Protein AF-A0A0A3IUG8-F1 (afdb_monomer_lite)

Secondary structure (DSSP, 8-state):
-PPEEEEEEEEEEEEETTEEEEEEEEEEEEEE---HHHHHHHHHTTSS-TTHHHHHHHHHHHHHHHTTT-HHHHHHHHTTS-HHHHHHHHHHHHHHH-TT----HHHHHTT----HHHHHHHHHHHHHHHHHT-HHHHHHHHHHHHHHHHHT--

Radius of gyration: 18.2 Å; chains: 1; bounding box: 41×39×61 Å

Structure (mmCIF, N/CA/C/O backbone):
data_AF-A0A0A3IUG8-F1
#
_entry.id   AF-A0A0A3IUG8-F1
#
loop_
_atom_site.group_PDB
_atom_site.id
_atom_site.type_symbol
_atom_site.label_atom_id
_atom_site.label_alt_id
_atom_site.label_comp_id
_atom_site.label_asym_id
_atom_site.label_entity_id
_atom_site.label_seq_id
_atom_site.pdbx_PDB_ins_code
_atom_site.Cartn_x
_atom_site.Cartn_y
_atom_site.Cartn_z
_atom_site.occupancy
_atom_site.B_iso_or_equiv
_atom_site.auth_seq_id
_atom_site.auth_comp_id
_atom_site.auth_asym_id
_atom_site.auth_atom_id
_atom_site.pdbx_PDB_model_num
ATOM 1 N N . MET A 1 1 ? 16.245 -10.888 2.390 1.00 58.34 1 MET A N 1
ATOM 2 C CA . MET A 1 1 ? 14.837 -10.473 2.216 1.00 58.34 1 MET A CA 1
ATOM 3 C C . MET A 1 1 ? 14.381 -9.801 3.506 1.00 58.34 1 MET A C 1
ATOM 5 O O . MET A 1 1 ? 14.383 -10.467 4.534 1.00 58.34 1 MET A O 1
ATOM 9 N N . ARG A 1 2 ? 14.092 -8.492 3.501 1.00 75.75 2 ARG A N 1
ATOM 10 C CA . ARG A 1 2 ? 13.582 -7.780 4.688 1.00 75.75 2 ARG A CA 1
ATOM 11 C C . ARG A 1 2 ? 12.059 -7.709 4.579 1.00 75.75 2 ARG A C 1
ATOM 13 O O . ARG A 1 2 ? 11.554 -7.208 3.584 1.00 75.75 2 ARG A O 1
ATOM 20 N N . VAL A 1 3 ? 11.332 -8.256 5.548 1.00 86.12 3 VAL A N 1
ATOM 21 C CA . VAL A 1 3 ? 9.859 -8.221 5.548 1.00 86.12 3 VAL A CA 1
ATOM 22 C C . VAL A 1 3 ? 9.412 -6.848 6.045 1.00 86.12 3 VAL A C 1
ATOM 24 O O . VAL A 1 3 ? 9.869 -6.415 7.104 1.00 86.12 3 VAL A O 1
ATOM 27 N N . GLN A 1 4 ? 8.566 -6.160 5.274 1.00 93.19 4 GLN A N 1
ATOM 28 C CA . GLN A 1 4 ? 7.971 -4.892 5.697 1.00 93.19 4 GLN A CA 1
ATOM 29 C C . GLN A 1 4 ? 6.747 -5.153 6.573 1.00 93.19 4 GLN A C 1
ATOM 31 O O . GLN A 1 4 ? 6.208 -6.261 6.586 1.00 93.19 4 GLN A O 1
ATOM 36 N N . LYS A 1 5 ? 6.324 -4.146 7.332 1.00 94.81 5 LYS A N 1
ATOM 37 C CA . LYS A 1 5 ? 5.153 -4.224 8.207 1.00 94.81 5 LYS A CA 1
ATOM 38 C C . LYS A 1 5 ? 4.167 -3.138 7.809 1.00 94.81 5 LYS A C 1
ATOM 40 O O . LYS A 1 5 ? 4.586 -2.013 7.559 1.00 94.81 5 LYS A O 1
ATOM 45 N N . VAL A 1 6 ? 2.890 -3.490 7.770 1.00 95.88 6 VAL A N 1
ATOM 46 C CA . VAL A 1 6 ? 1.785 -2.566 7.510 1.00 95.88 6 VAL A CA 1
ATOM 47 C C . VAL A 1 6 ? 0.800 -2.676 8.649 1.00 95.88 6 VAL A C 1
ATOM 49 O O . VAL A 1 6 ? 0.381 -3.773 9.012 1.00 95.88 6 VAL A O 1
ATOM 52 N N . GLU A 1 7 ? 0.455 -1.544 9.227 1.00 96.50 7 GLU A N 1
ATOM 53 C CA . GLU A 1 7 ? -0.558 -1.450 10.256 1.00 96.50 7 GLU A CA 1
ATOM 54 C C . GLU A 1 7 ? -1.910 -1.101 9.641 1.00 96.50 7 GLU A C 1
ATOM 56 O O . GLU A 1 7 ? -2.030 -0.161 8.868 1.00 96.50 7 GLU A O 1
ATOM 61 N N . LEU A 1 8 ? -2.936 -1.870 9.980 1.00 96.25 8 LEU A N 1
ATOM 62 C CA . LEU A 1 8 ? -4.306 -1.601 9.570 1.00 96.25 8 LEU A CA 1
ATOM 63 C C . LEU A 1 8 ? -5.138 -1.381 10.827 1.00 96.25 8 LEU A C 1
ATOM 65 O O . LEU A 1 8 ? -5.060 -2.180 11.763 1.00 96.25 8 LEU A O 1
ATOM 69 N N . LYS A 1 9 ? -5.912 -0.302 10.849 1.00 95.94 9 LYS A N 1
ATOM 70 C CA . LYS A 1 9 ? -6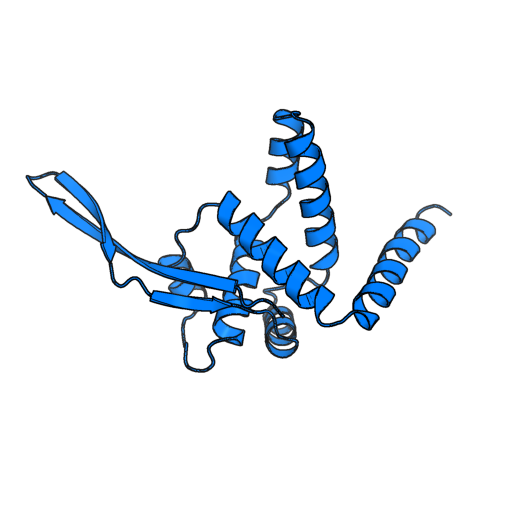.713 0.135 12.000 1.00 95.94 9 LYS A CA 1
ATOM 71 C C . LYS A 1 9 ? -8.044 0.689 11.510 1.00 95.94 9 LYS A C 1
ATOM 73 O O . LYS A 1 9 ? -8.124 1.119 10.374 1.00 95.94 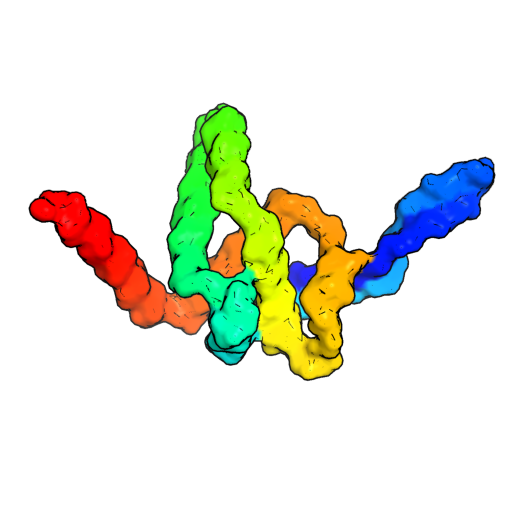9 LYS A O 1
ATOM 78 N N . GLU A 1 10 ? -9.078 0.613 12.328 1.00 94.19 10 GLU A N 1
ATOM 79 C CA . GLU A 1 10 ? -10.407 1.139 12.005 1.00 94.19 10 GLU A CA 1
ATOM 80 C C . GLU A 1 10 ? -10.538 2.573 12.503 1.00 94.19 10 GLU A C 1
ATOM 82 O O . GLU A 1 10 ? -9.918 2.941 13.503 1.00 94.19 10 GLU A O 1
ATOM 87 N N . LEU A 1 11 ? -11.337 3.367 11.793 1.00 91.75 11 LEU A N 1
ATOM 88 C CA . LEU A 1 11 ? -11.668 4.732 12.163 1.00 91.75 11 LEU A CA 1
ATOM 89 C C . LEU A 1 11 ? -13.046 4.783 12.816 1.00 91.75 11 LEU A C 1
ATOM 91 O O . LEU A 1 11 ? -14.043 4.467 12.171 1.00 91.75 11 LEU A O 1
ATOM 95 N N . GLU A 1 12 ? -13.109 5.235 14.062 1.00 91.06 12 GLU A N 1
ATOM 96 C CA . GLU A 1 12 ? -14.366 5.468 14.770 1.00 91.06 12 GLU A CA 1
ATOM 97 C C . GLU A 1 12 ? -14.452 6.923 15.238 1.00 91.06 12 GLU A C 1
ATOM 99 O O . GLU A 1 12 ? -13.448 7.539 15.598 1.00 91.06 12 GLU A O 1
ATOM 104 N N . PHE A 1 13 ? -15.665 7.475 15.229 1.00 90.62 13 PHE A N 1
ATOM 105 C CA . PHE A 1 13 ? -15.962 8.780 15.814 1.00 90.62 13 PHE A CA 1
ATOM 106 C C . PHE A 1 13 ? -16.719 8.557 17.116 1.00 90.62 13 PHE A C 1
ATOM 108 O O . PHE A 1 13 ? -17.811 7.987 17.109 1.00 90.62 13 PHE A O 1
ATOM 115 N N . VAL A 1 14 ? -16.134 8.991 18.227 1.00 90.88 14 VAL A N 1
ATOM 116 C CA . VAL A 1 14 ? -16.701 8.820 19.566 1.00 90.88 14 VAL A CA 1
ATOM 117 C C . VAL A 1 14 ? -17.082 10.189 20.111 1.00 90.88 14 VAL A C 1
ATOM 119 O O . VAL A 1 14 ? -16.328 11.147 19.973 1.00 90.88 14 VAL A O 1
ATOM 122 N N . GLU A 1 15 ? -18.261 10.298 20.717 1.00 91.44 15 GLU A N 1
ATOM 123 C CA . GLU A 1 15 ? -18.683 11.531 21.380 1.00 91.44 15 GLU A CA 1
ATOM 124 C C . GLU A 1 15 ? -18.049 11.612 22.775 1.00 91.44 15 GLU A C 1
ATOM 126 O O . GLU A 1 15 ? -18.322 10.785 23.649 1.00 91.44 15 GLU A O 1
ATOM 131 N N . VAL A 1 16 ? -17.202 12.619 22.989 1.00 88.31 16 VAL A N 1
ATOM 132 C CA . VAL A 1 16 ? -16.534 12.898 24.260 1.00 88.31 16 VAL A CA 1
ATOM 133 C C . VAL A 1 16 ? -16.891 14.325 24.665 1.00 88.31 16 VAL A C 1
ATOM 135 O O . VAL A 1 16 ? -16.570 15.286 23.978 1.00 88.31 16 VAL A O 1
ATOM 138 N N . ASN A 1 17 ? -17.600 14.477 25.788 1.00 84.00 17 ASN A N 1
ATOM 139 C CA . ASN A 1 17 ? -18.034 15.779 26.320 1.00 84.00 17 ASN A CA 1
ATOM 140 C C . ASN A 1 17 ? -18.848 16.654 25.336 1.00 84.00 17 ASN A C 1
ATOM 142 O O . ASN A 1 17 ? -18.815 17.879 25.437 1.00 84.00 17 ASN A O 1
ATOM 146 N N . GLY A 1 18 ? -19.607 16.040 24.422 1.00 89.94 18 GLY A N 1
ATOM 147 C CA . GLY A 1 18 ? -20.430 16.748 23.433 1.00 89.94 18 GLY A CA 1
ATOM 148 C C . GLY A 1 18 ? -19.694 17.140 22.145 1.00 89.94 18 GLY A C 1
ATOM 149 O O . GLY A 1 18 ? -20.288 17.798 21.293 1.00 89.94 18 GLY A O 1
ATOM 150 N N . GLU A 1 19 ? -18.430 16.732 21.984 1.00 89.88 19 GLU A N 1
ATOM 151 C CA . GLU A 1 19 ? -17.655 16.869 20.746 1.00 89.88 19 GLU A CA 1
ATOM 152 C C . GLU A 1 19 ? -17.337 15.485 20.157 1.00 89.88 19 GLU A C 1
ATOM 154 O O . GLU A 1 19 ? -17.143 14.515 20.889 1.00 89.88 19 GLU A O 1
ATOM 159 N N . PHE A 1 20 ? -17.302 15.374 18.825 1.00 92.19 20 PHE A N 1
ATOM 160 C CA . PHE A 1 20 ? -16.875 14.142 18.157 1.00 92.19 20 PHE A CA 1
ATOM 161 C C . PHE A 1 20 ? -15.352 14.108 18.049 1.00 92.19 20 PHE A C 1
ATOM 163 O O . PHE A 1 20 ? -14.754 14.942 17.368 1.00 92.19 20 PHE A O 1
ATOM 170 N N . GLU A 1 21 ? -14.738 13.103 18.663 1.00 91.81 21 GLU A N 1
ATOM 171 C CA . GLU A 1 21 ? -13.314 12.816 18.548 1.00 91.81 21 GLU A CA 1
ATOM 172 C C . GLU A 1 21 ? -13.082 11.624 17.616 1.00 91.81 21 GLU A C 1
ATOM 174 O O . GLU A 1 21 ? -13.799 10.622 17.652 1.00 91.81 21 GLU A O 1
ATOM 179 N N . GLN A 1 22 ? -12.057 11.729 16.770 1.00 90.44 22 GLN A N 1
ATOM 180 C CA . GLN A 1 22 ? -11.618 10.640 15.907 1.00 90.44 22 GLN A CA 1
ATOM 181 C C . GLN A 1 22 ? -10.693 9.704 16.694 1.00 90.44 22 GLN A C 1
ATOM 183 O O . GLN A 1 22 ? -9.643 10.124 17.182 1.00 90.44 22 GLN A O 1
ATOM 188 N N . GLN A 1 23 ? -11.036 8.421 16.751 1.00 91.19 23 GLN A N 1
ATOM 189 C CA . GLN A 1 23 ? -10.249 7.393 17.419 1.00 91.19 23 GLN A CA 1
ATOM 190 C C . GLN A 1 23 ? -9.911 6.253 16.456 1.00 91.19 23 GLN A C 1
ATOM 192 O O . GLN A 1 23 ? -10.729 5.837 15.639 1.00 91.19 23 GLN A O 1
ATOM 197 N N . PHE A 1 24 ? -8.685 5.733 16.564 1.00 91.75 24 PHE A N 1
ATOM 198 C CA . PHE A 1 24 ? -8.298 4.511 15.870 1.00 91.75 24 PHE A CA 1
ATOM 199 C C . PHE A 1 24 ? -8.503 3.294 16.768 1.00 91.75 24 PHE A C 1
ATOM 201 O O . PHE A 1 24 ? -7.982 3.250 17.886 1.00 91.75 24 PHE A O 1
ATOM 208 N N . THR A 1 25 ? -9.206 2.287 16.264 1.00 91.19 25 THR A N 1
ATOM 209 C CA . THR A 1 25 ? -9.487 1.038 16.980 1.00 91.19 25 THR A CA 1
ATOM 210 C C . THR A 1 25 ? -9.031 -0.176 16.164 1.00 91.19 25 THR A C 1
ATOM 212 O O . THR A 1 25 ? -8.568 -0.054 15.029 1.00 91.19 25 THR A O 1
ATOM 215 N N . ASN A 1 26 ? -9.063 -1.373 16.763 1.00 89.88 26 ASN A N 1
ATOM 216 C CA . ASN A 1 26 ? -8.784 -2.647 16.078 1.00 89.88 26 ASN A CA 1
ATOM 217 C C . ASN A 1 26 ? -7.450 -2.716 15.296 1.00 89.88 26 ASN A C 1
ATOM 219 O O . ASN A 1 26 ? -7.341 -3.402 14.277 1.00 89.88 26 ASN A O 1
ATOM 223 N N . GLN A 1 27 ? -6.415 -2.045 15.808 1.00 93.38 27 GLN A N 1
ATOM 224 C CA . GLN A 1 27 ? -5.079 -1.974 15.217 1.00 93.38 27 GLN A CA 1
ATOM 225 C C . GLN A 1 27 ? -4.419 -3.359 15.120 1.00 93.38 27 GLN A C 1
ATOM 227 O O . GLN A 1 27 ? -4.243 -4.066 16.116 1.00 93.38 27 GLN A O 1
ATOM 232 N N . LYS A 1 28 ? -4.025 -3.749 13.904 1.00 94.75 28 LYS A N 1
ATOM 233 C CA . LYS A 1 28 ? -3.331 -5.010 13.615 1.00 94.75 28 LYS A CA 1
ATOM 234 C C . LYS A 1 28 ? -2.178 -4.784 12.650 1.00 94.75 28 LYS A C 1
ATOM 236 O O . LYS A 1 28 ? -2.325 -4.128 11.624 1.00 94.75 28 LYS A O 1
ATOM 241 N N . THR A 1 29 ? -1.034 -5.388 12.953 1.00 95.75 29 THR A N 1
ATOM 242 C CA . THR A 1 29 ? 0.154 -5.340 12.096 1.00 95.75 29 THR A CA 1
ATOM 243 C C . THR A 1 29 ? 0.253 -6.589 11.229 1.00 95.75 29 THR A C 1
ATOM 245 O O . THR A 1 29 ? 0.258 -7.709 11.738 1.00 95.75 29 THR A O 1
ATOM 248 N N . TYR A 1 30 ? 0.420 -6.390 9.927 1.00 95.56 30 TYR A N 1
ATOM 249 C CA . TYR A 1 30 ? 0.566 -7.442 8.932 1.00 95.56 30 TYR A CA 1
ATOM 250 C C . TYR A 1 30 ? 1.955 -7.399 8.284 1.00 95.56 30 TYR A C 1
ATOM 252 O O . TYR A 1 30 ? 2.473 -6.316 8.000 1.00 95.56 30 TYR A O 1
ATOM 260 N N . PRO A 1 31 ? 2.584 -8.557 8.015 1.00 94.50 31 PRO A N 1
ATOM 261 C CA . PRO A 1 31 ? 3.750 -8.608 7.147 1.00 94.50 31 PRO A CA 1
ATOM 262 C C . PRO A 1 31 ? 3.362 -8.204 5.720 1.00 94.50 31 PRO A C 1
ATOM 264 O O . PRO A 1 31 ? 2.282 -8.546 5.245 1.00 94.50 31 PRO A O 1
ATOM 267 N N . ALA A 1 32 ? 4.268 -7.529 5.021 1.00 93.88 32 ALA A N 1
ATOM 268 C CA . ALA A 1 32 ? 4.117 -7.148 3.625 1.00 93.88 32 ALA A CA 1
ATOM 269 C C . ALA A 1 32 ? 5.393 -7.485 2.850 1.00 93.88 32 ALA A C 1
ATOM 271 O O . ALA A 1 32 ? 6.503 -7.087 3.227 1.00 93.88 32 ALA A O 1
ATOM 272 N N . PHE A 1 33 ? 5.240 -8.237 1.760 1.00 89.12 33 PHE A N 1
ATOM 273 C CA . PHE A 1 33 ? 6.314 -8.482 0.804 1.00 89.12 33 PHE A CA 1
ATOM 274 C C . PHE A 1 33 ? 5.754 -8.805 -0.581 1.00 89.12 33 PHE A C 1
ATOM 276 O O . PHE A 1 33 ? 4.771 -9.530 -0.726 1.00 89.12 33 PHE A O 1
ATOM 283 N N . LEU A 1 34 ? 6.409 -8.284 -1.618 1.00 86.56 34 LEU A N 1
ATOM 284 C CA . LEU A 1 34 ? 6.037 -8.578 -2.996 1.00 86.56 34 LEU A CA 1
ATOM 285 C C . LEU A 1 34 ? 6.580 -9.950 -3.401 1.00 86.56 34 LEU A C 1
ATOM 287 O O . LEU A 1 34 ? 7.789 -10.169 -3.459 1.00 86.56 34 LEU A O 1
ATOM 291 N N . THR A 1 35 ? 5.667 -10.877 -3.686 1.00 80.81 35 THR A N 1
ATOM 292 C CA . THR A 1 35 ? 5.986 -12.154 -4.337 1.00 80.81 35 THR A CA 1
ATOM 293 C C . THR A 1 35 ? 5.726 -12.076 -5.829 1.00 80.81 35 THR A C 1
ATOM 295 O O . THR A 1 35 ? 4.833 -11.354 -6.268 1.00 80.81 35 THR A O 1
ATOM 298 N N . ASN A 1 36 ? 6.396 -12.927 -6.608 1.00 78.81 36 ASN A N 1
ATOM 299 C CA . ASN A 1 36 ? 6.085 -13.103 -8.031 1.00 78.81 36 ASN A CA 1
ATOM 300 C C . ASN A 1 36 ? 4.597 -13.425 -8.262 1.00 78.81 36 ASN A C 1
ATOM 302 O O . ASN A 1 36 ? 3.998 -12.952 -9.222 1.00 78.81 36 ASN A O 1
ATOM 306 N N . ALA A 1 37 ? 3.983 -14.201 -7.362 1.00 78.75 37 ALA A N 1
ATOM 307 C CA . ALA A 1 37 ? 2.562 -14.526 -7.430 1.00 78.75 37 ALA A CA 1
ATOM 308 C C . ALA A 1 37 ? 1.662 -13.303 -7.176 1.00 78.75 37 ALA A C 1
ATOM 310 O O . ALA A 1 37 ? 0.681 -13.122 -7.893 1.00 78.75 37 ALA A O 1
ATOM 311 N N . ALA A 1 38 ? 1.994 -12.462 -6.191 1.00 82.38 38 ALA A N 1
ATOM 312 C CA . ALA A 1 38 ? 1.256 -11.234 -5.900 1.00 82.38 38 ALA A CA 1
ATOM 313 C C . ALA A 1 38 ? 1.375 -10.214 -7.040 1.00 82.38 38 ALA A C 1
ATOM 315 O O . ALA A 1 38 ? 0.374 -9.626 -7.431 1.00 82.38 38 ALA A O 1
ATOM 316 N N . ILE A 1 39 ? 2.567 -10.070 -7.626 1.00 80.88 39 ILE A N 1
ATOM 317 C CA . ILE A 1 39 ? 2.805 -9.184 -8.775 1.00 80.88 39 ILE A CA 1
ATOM 318 C C . ILE A 1 39 ? 2.020 -9.662 -9.992 1.00 80.88 39 ILE A C 1
ATOM 320 O O . ILE A 1 39 ? 1.314 -8.874 -10.614 1.00 80.88 39 ILE A O 1
ATOM 324 N N . LYS A 1 40 ? 2.102 -10.962 -10.311 1.00 79.50 40 LYS A N 1
ATOM 325 C CA . LYS A 1 40 ? 1.336 -11.543 -11.416 1.00 79.50 40 LYS A CA 1
ATOM 326 C C . LYS A 1 40 ? -0.160 -11.301 -11.226 1.00 79.50 40 LYS A C 1
ATOM 328 O O . LYS A 1 40 ? -0.815 -10.824 -12.141 1.00 79.50 40 LYS A O 1
ATOM 333 N N . ARG A 1 41 ? -0.678 -11.566 -10.023 1.00 79.44 41 ARG A N 1
ATOM 334 C CA . ARG A 1 41 ? -2.082 -11.306 -9.686 1.00 79.44 41 ARG A CA 1
ATOM 335 C C . ARG A 1 41 ? -2.439 -9.827 -9.850 1.00 79.44 41 ARG A C 1
ATOM 337 O O . ARG A 1 41 ? -3.477 -9.531 -10.422 1.00 79.44 41 ARG A O 1
ATOM 344 N N . GLY A 1 42 ? -1.578 -8.919 -9.396 1.00 80.06 42 GLY A N 1
ATOM 345 C CA . GLY A 1 42 ? -1.762 -7.479 -9.569 1.00 80.06 42 GLY A CA 1
ATOM 346 C C . GLY A 1 42 ? -1.837 -7.052 -11.032 1.00 80.06 42 GLY A C 1
ATOM 347 O O . GLY A 1 42 ? -2.692 -6.249 -11.388 1.00 80.06 42 GLY A O 1
ATOM 348 N N . HIS A 1 43 ? -0.992 -7.627 -11.888 1.00 79.81 43 HIS A N 1
ATOM 349 C CA . HIS A 1 43 ? -1.036 -7.392 -13.330 1.00 79.81 43 HIS A CA 1
ATOM 350 C C . HIS A 1 43 ? -2.322 -7.954 -13.959 1.00 79.81 43 HIS A C 1
ATOM 352 O O . HIS A 1 43 ? -2.982 -7.264 -14.730 1.00 79.81 43 HIS A O 1
ATOM 358 N N . ASP A 1 44 ? -2.709 -9.182 -13.604 1.00 78.75 44 ASP A N 1
ATOM 359 C CA . ASP A 1 44 ? -3.932 -9.827 -14.106 1.00 78.75 44 ASP A CA 1
ATOM 360 C C . ASP A 1 44 ? -5.203 -9.057 -13.689 1.00 78.75 44 ASP A C 1
ATOM 362 O O . ASP A 1 44 ? -6.184 -9.031 -14.427 1.00 78.75 44 ASP A O 1
ATOM 366 N N . MET A 1 45 ? -5.173 -8.397 -12.526 1.00 77.56 45 MET A N 1
ATOM 367 C CA . MET A 1 45 ? -6.254 -7.547 -12.007 1.00 77.56 45 MET A CA 1
ATOM 368 C C . MET A 1 45 ? -6.212 -6.102 -12.530 1.00 77.56 45 MET A C 1
ATOM 370 O O . MET A 1 45 ? -7.071 -5.307 -12.162 1.00 77.56 45 MET A O 1
ATOM 374 N N . GLY A 1 46 ? -5.214 -5.732 -13.341 1.00 78.38 46 GLY A N 1
ATOM 375 C CA . GLY A 1 46 ? -5.026 -4.352 -13.805 1.00 7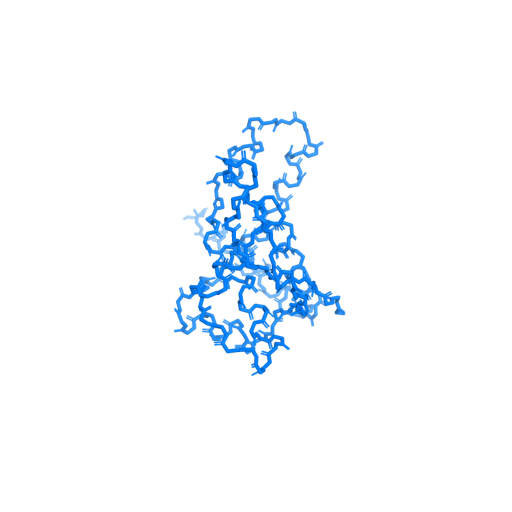8.38 46 GLY A CA 1
ATOM 376 C C . GLY A 1 46 ? -4.628 -3.361 -12.702 1.00 78.38 46 GLY A C 1
ATOM 377 O O . GLY A 1 46 ? -4.682 -2.156 -12.918 1.00 78.38 46 GLY A O 1
ATOM 378 N N . MET A 1 47 ? -4.221 -3.853 -11.528 1.00 75.38 47 MET A N 1
ATOM 379 C CA . MET A 1 47 ?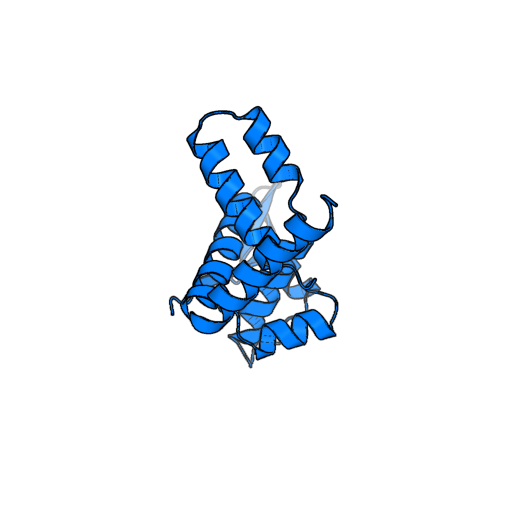 -3.801 -3.039 -10.379 1.00 75.38 47 MET A CA 1
ATOM 380 C C . MET A 1 47 ? -2.345 -2.573 -10.482 1.00 75.38 47 MET A C 1
ATOM 382 O O . MET A 1 47 ? -1.969 -1.595 -9.838 1.00 75.38 47 MET A O 1
ATOM 386 N N . ILE A 1 48 ? -1.524 -3.289 -11.259 1.00 73.00 48 ILE A N 1
ATOM 387 C CA . ILE A 1 48 ? -0.116 -2.969 -11.502 1.00 73.00 48 ILE A CA 1
ATOM 388 C C . ILE A 1 48 ? 0.118 -2.819 -13.002 1.00 73.00 48 ILE A C 1
ATOM 390 O O . ILE A 1 48 ? -0.060 -3.767 -13.769 1.00 73.00 48 ILE A O 1
ATOM 394 N N . GLU A 1 49 ? 0.616 -1.654 -13.403 1.00 64.62 49 GLU A N 1
ATOM 395 C CA . GLU A 1 49 ? 1.201 -1.454 -14.725 1.00 64.62 49 GLU A CA 1
ATOM 396 C C . GLU A 1 49 ? 2.662 -1.933 -14.734 1.00 64.62 49 GLU A C 1
ATOM 398 O O . GLU A 1 49 ? 3.386 -1.847 -13.744 1.00 64.62 49 GLU A O 1
ATOM 403 N N . SER A 1 50 ? 3.113 -2.453 -15.877 1.00 56.78 50 SER A N 1
ATOM 404 C CA . SER A 1 50 ? 4.403 -3.147 -16.050 1.00 56.78 50 SER A CA 1
ATOM 405 C C . SER A 1 50 ? 5.687 -2.369 -15.685 1.00 56.78 50 SER A C 1
ATOM 407 O O . SER A 1 50 ? 6.776 -2.925 -15.805 1.00 56.78 50 SER A O 1
ATOM 409 N N . SER A 1 51 ? 5.611 -1.110 -15.247 1.00 67.06 51 SER A N 1
ATOM 410 C CA . SER A 1 51 ? 6.765 -0.234 -15.020 1.00 67.06 51 SER A CA 1
ATOM 411 C C . SER A 1 51 ? 7.055 0.086 -13.546 1.00 67.06 51 SER A C 1
ATOM 413 O O . SER A 1 51 ? 7.552 1.173 -13.264 1.00 67.06 51 SER A O 1
ATOM 415 N N . LEU A 1 52 ? 6.860 -0.861 -12.614 1.00 70.81 52 LEU A N 1
ATOM 416 C CA . LEU A 1 52 ? 7.294 -0.729 -11.201 1.00 70.81 52 LEU A CA 1
ATOM 417 C C . LEU A 1 52 ? 8.756 -0.244 -11.061 1.00 70.81 52 LEU A C 1
ATOM 419 O O . LEU A 1 52 ? 9.138 0.426 -10.106 1.00 70.81 52 LEU A O 1
ATOM 423 N N . TRP A 1 53 ? 9.595 -0.563 -12.045 1.00 67.12 53 TRP A N 1
ATOM 424 C CA . TRP A 1 53 ? 10.972 -0.086 -12.141 1.00 67.12 53 TRP A CA 1
ATOM 425 C C . TRP A 1 53 ? 11.120 1.401 -12.429 1.00 67.12 53 TRP A C 1
ATOM 427 O O . TRP A 1 53 ? 12.012 2.044 -11.877 1.00 67.12 53 TRP A O 1
ATOM 437 N N . GLU A 1 54 ? 10.292 1.935 -13.322 1.00 73.06 54 GLU A N 1
ATOM 438 C CA . GLU A 1 54 ? 10.292 3.364 -13.628 1.00 73.06 54 GLU A CA 1
ATOM 439 C C . GLU A 1 54 ? 9.877 4.145 -12.384 1.00 73.06 54 GLU A C 1
ATOM 441 O O . GLU A 1 54 ? 10.486 5.166 -12.079 1.00 73.06 54 GLU A O 1
ATOM 446 N N . ASP A 1 55 ? 8.936 3.608 -11.610 1.00 73.56 55 ASP A N 1
ATOM 447 C CA . ASP A 1 55 ? 8.500 4.205 -10.352 1.00 73.56 55 ASP A CA 1
ATOM 448 C C . ASP A 1 55 ? 9.610 4.191 -9.297 1.00 73.56 55 ASP A C 1
ATOM 450 O O . ASP A 1 55 ? 9.866 5.219 -8.673 1.00 73.56 55 ASP A O 1
ATOM 454 N N . LEU A 1 56 ? 10.381 3.103 -9.169 1.00 71.88 56 LEU A N 1
ATOM 455 C CA . LEU A 1 56 ? 11.557 3.117 -8.291 1.00 71.88 56 LEU A CA 1
ATOM 456 C C . LEU A 1 56 ? 12.607 4.150 -8.722 1.00 71.88 56 LEU A C 1
ATOM 458 O O . LEU A 1 56 ? 13.221 4.798 -7.874 1.00 71.88 56 LEU A O 1
ATOM 462 N N . LEU A 1 57 ? 12.857 4.287 -10.028 1.00 72.56 57 LEU A N 1
ATOM 463 C CA . LEU A 1 57 ? 13.807 5.278 -10.539 1.00 72.56 57 LEU A CA 1
ATOM 464 C C . LEU A 1 57 ? 13.336 6.707 -10.249 1.00 72.56 57 LEU A C 1
ATOM 466 O O . LEU A 1 57 ? 14.162 7.534 -9.862 1.00 72.56 57 LEU A O 1
ATOM 470 N N . LYS A 1 58 ? 12.031 6.983 -10.373 1.00 77.00 58 LYS A N 1
ATOM 471 C CA . LYS A 1 58 ? 11.440 8.268 -9.971 1.00 77.00 58 LYS A CA 1
ATOM 472 C C . LYS A 1 58 ? 11.645 8.528 -8.480 1.00 77.00 58 LYS A C 1
ATOM 474 O O . LYS A 1 58 ? 12.057 9.625 -8.127 1.00 77.00 58 LYS A O 1
ATOM 479 N N . ILE A 1 59 ? 11.439 7.527 -7.618 1.00 76.12 59 ILE A N 1
ATOM 480 C CA . ILE A 1 59 ? 11.607 7.680 -6.160 1.00 76.12 59 ILE A CA 1
ATOM 481 C C . ILE A 1 59 ? 13.062 7.965 -5.793 1.00 76.12 59 ILE A C 1
ATOM 483 O O . ILE A 1 59 ? 13.334 8.870 -5.012 1.00 76.12 59 ILE A O 1
ATOM 487 N N . LYS A 1 60 ? 14.020 7.254 -6.395 1.00 73.38 60 LYS A N 1
ATOM 488 C CA . LYS A 1 60 ? 15.445 7.562 -6.188 1.00 73.38 60 LYS A CA 1
ATOM 489 C C . LYS A 1 60 ? 15.809 8.966 -6.667 1.00 73.38 60 LYS A C 1
ATOM 491 O O . LYS A 1 60 ? 16.622 9.633 -6.037 1.00 73.38 60 LYS A O 1
ATOM 496 N N . GLY A 1 61 ? 15.207 9.407 -7.773 1.00 72.50 61 GLY A N 1
ATOM 497 C CA . GLY A 1 61 ? 15.309 10.786 -8.245 1.00 72.50 61 GLY A CA 1
ATOM 498 C C . GLY A 1 61 ? 14.745 11.787 -7.231 1.00 72.50 61 GLY A C 1
ATOM 499 O O . GLY A 1 61 ? 15.392 12.792 -6.945 1.00 72.50 61 GLY A O 1
ATOM 500 N N . LEU A 1 62 ? 13.591 11.484 -6.632 1.00 71.00 62 LEU A N 1
ATOM 501 C CA . LEU A 1 62 ? 12.978 12.294 -5.579 1.00 71.00 62 LEU A CA 1
ATOM 502 C C . LEU A 1 62 ? 13.891 12.407 -4.351 1.00 71.00 62 LEU A C 1
ATOM 504 O O . LEU A 1 62 ? 14.135 13.517 -3.897 1.00 71.00 62 LEU A O 1
ATOM 508 N N . GLU A 1 63 ? 14.468 11.305 -3.860 1.00 71.00 63 GLU A N 1
ATOM 509 C CA . GLU A 1 63 ? 15.415 11.334 -2.731 1.00 71.00 63 GLU A CA 1
ATOM 510 C C . GLU A 1 63 ? 16.603 12.268 -3.003 1.00 71.00 63 GLU A C 1
ATOM 512 O O . GLU A 1 63 ? 17.030 13.008 -2.118 1.00 71.00 63 GLU A O 1
ATOM 517 N N . THR A 1 64 ? 17.139 12.280 -4.228 1.00 72.19 64 THR A N 1
ATOM 518 C CA . THR A 1 64 ? 18.216 13.213 -4.594 1.00 72.19 64 THR A CA 1
ATOM 519 C C . THR A 1 64 ? 17.774 14.675 -4.640 1.00 72.19 64 THR A C 1
ATOM 521 O O . THR A 1 64 ? 18.576 15.543 -4.306 1.00 72.19 64 THR A O 1
ATOM 524 N N . VAL A 1 65 ? 16.525 14.957 -5.021 1.00 66.62 65 VAL A N 1
ATOM 525 C CA . VAL A 1 65 ? 15.970 16.322 -5.064 1.00 66.62 65 VAL A CA 1
ATOM 526 C C . VAL A 1 65 ? 15.666 16.833 -3.654 1.00 66.62 65 VAL A C 1
ATOM 528 O O . VAL A 1 65 ? 16.093 17.929 -3.300 1.00 66.62 65 VAL A O 1
ATOM 531 N N . VAL A 1 66 ? 15.027 16.008 -2.819 1.00 64.44 66 VAL A N 1
ATOM 532 C CA . VAL A 1 66 ? 14.712 16.325 -1.415 1.00 64.44 66 VAL A CA 1
ATOM 533 C C . VAL A 1 66 ? 15.990 16.592 -0.614 1.00 64.44 66 VAL A C 1
ATOM 535 O O . VAL A 1 66 ? 16.088 17.597 0.085 1.00 64.44 66 VAL A O 1
ATOM 538 N N . ASN A 1 67 ? 17.019 15.752 -0.774 1.00 70.88 67 ASN A N 1
ATOM 539 C CA . ASN A 1 67 ? 18.314 15.959 -0.114 1.00 70.88 67 ASN A CA 1
ATOM 540 C C . ASN A 1 67 ? 19.112 17.148 -0.687 1.00 70.88 67 ASN A C 1
ATOM 542 O O . ASN A 1 67 ? 20.069 17.600 -0.061 1.00 70.88 67 ASN A O 1
ATOM 546 N N . GLY A 1 68 ? 18.739 17.643 -1.871 1.00 67.69 68 GLY A N 1
ATOM 547 C CA . GLY A 1 68 ? 19.309 18.831 -2.508 1.00 67.69 68 GLY A CA 1
ATOM 548 C C . GLY A 1 68 ? 18.706 20.159 -2.033 1.00 67.69 68 GLY A C 1
ATOM 549 O O . GLY A 1 68 ? 19.175 21.202 -2.481 1.00 67.69 68 GLY A O 1
ATOM 550 N N . ALA A 1 69 ? 17.716 20.123 -1.128 1.00 64.44 69 ALA A N 1
ATOM 551 C CA . ALA A 1 69 ? 17.020 21.277 -0.541 1.00 64.44 69 ALA A CA 1
ATOM 552 C C . ALA A 1 69 ? 16.234 22.172 -1.529 1.00 64.44 69 ALA A C 1
ATOM 554 O O . ALA A 1 69 ? 15.959 23.330 -1.220 1.00 64.44 69 ALA A O 1
ATOM 555 N N . ASP A 1 70 ? 15.840 21.644 -2.692 1.00 75.69 70 ASP A N 1
ATOM 556 C CA . ASP A 1 70 ? 14.911 22.316 -3.612 1.00 75.69 70 ASP A CA 1
ATOM 557 C C . ASP A 1 70 ? 13.479 21.822 -3.356 1.00 75.69 70 ASP A C 1
ATOM 559 O O . ASP A 1 70 ? 13.042 20.784 -3.863 1.00 75.69 70 ASP A O 1
ATOM 563 N N . GLU A 1 71 ? 12.769 22.553 -2.497 1.00 71.44 71 GLU A N 1
ATOM 564 C CA . GLU A 1 71 ? 11.418 22.222 -2.039 1.00 71.44 71 GLU A CA 1
ATOM 565 C C . GLU A 1 71 ? 10.389 22.256 -3.181 1.00 71.44 71 GLU A C 1
ATOM 567 O O . GLU A 1 71 ? 9.491 21.416 -3.236 1.00 71.44 71 GLU A O 1
ATOM 572 N N . GLU A 1 72 ? 10.551 23.162 -4.149 1.00 75.56 72 GLU A N 1
ATOM 573 C CA . GLU A 1 72 ? 9.632 23.301 -5.281 1.00 75.56 72 GLU A CA 1
ATOM 574 C C . GLU A 1 72 ? 9.803 22.144 -6.276 1.00 75.56 72 GLU A C 1
ATOM 576 O O . GLU A 1 72 ? 8.819 21.543 -6.722 1.00 75.56 72 GLU A O 1
ATOM 581 N N . ALA A 1 73 ? 11.049 21.755 -6.558 1.00 73.38 73 ALA A N 1
ATOM 582 C CA . ALA A 1 73 ? 11.338 20.572 -7.362 1.00 73.38 73 ALA A CA 1
ATOM 583 C C . ALA A 1 73 ? 10.889 19.274 -6.668 1.00 73.38 73 ALA A C 1
ATOM 585 O O . ALA A 1 73 ? 10.402 18.356 -7.337 1.00 73.38 73 ALA A O 1
ATOM 586 N N . ALA A 1 74 ? 11.010 19.191 -5.337 1.00 69.44 74 ALA A N 1
ATOM 587 C CA . ALA A 1 74 ? 10.527 18.050 -4.563 1.00 69.44 74 ALA A CA 1
ATOM 588 C C . ALA A 1 74 ? 9.001 17.917 -4.656 1.00 69.44 74 ALA A C 1
ATOM 590 O O . ALA A 1 74 ? 8.498 16.833 -4.958 1.00 69.44 74 ALA A O 1
ATOM 591 N N . LEU A 1 75 ? 8.266 19.020 -4.493 1.00 71.75 75 LEU A N 1
ATOM 592 C CA . LEU A 1 75 ? 6.804 19.035 -4.576 1.00 71.75 75 LEU A CA 1
ATOM 593 C C . LEU A 1 75 ? 6.309 18.640 -5.976 1.00 71.75 75 LEU A C 1
ATOM 595 O O . LEU A 1 75 ? 5.399 17.822 -6.122 1.00 71.75 75 LEU A O 1
ATOM 599 N N . GLN A 1 76 ? 6.947 19.168 -7.025 1.00 75.38 76 GLN A N 1
ATOM 600 C CA . GLN A 1 76 ? 6.634 18.798 -8.407 1.00 75.38 76 GLN A CA 1
ATOM 601 C C . GLN A 1 76 ? 6.905 17.316 -8.683 1.00 75.38 76 GLN A C 1
ATOM 603 O O . GLN A 1 76 ? 6.106 16.665 -9.356 1.00 75.38 76 GLN A O 1
ATOM 608 N N . ALA A 1 77 ? 7.998 16.766 -8.152 1.00 71.12 77 ALA A N 1
ATOM 609 C CA . ALA A 1 77 ? 8.313 15.349 -8.283 1.00 71.12 77 ALA A CA 1
ATOM 610 C C . ALA A 1 77 ? 7.319 14.462 -7.510 1.00 71.12 77 ALA A C 1
ATOM 612 O O . ALA A 1 77 ? 6.914 13.420 -8.029 1.00 71.12 77 ALA A O 1
ATOM 613 N N . MET A 1 78 ? 6.861 14.882 -6.326 1.00 71.50 78 MET A N 1
ATOM 614 C CA . MET A 1 78 ? 5.826 14.176 -5.556 1.00 71.50 78 MET A CA 1
ATOM 615 C C . MET A 1 78 ? 4.484 14.116 -6.299 1.00 71.50 78 MET A C 1
ATOM 617 O O . MET A 1 78 ? 3.860 13.059 -6.336 1.00 71.50 78 MET A O 1
ATOM 621 N N . ASN A 1 79 ? 4.099 15.191 -6.994 1.00 75.12 79 ASN A N 1
ATOM 622 C CA . ASN A 1 79 ? 2.877 15.241 -7.810 1.00 75.12 79 ASN A CA 1
ATOM 623 C C . ASN A 1 79 ? 2.882 14.278 -9.012 1.00 75.12 79 ASN A C 1
ATOM 625 O O . ASN A 1 79 ? 1.854 14.095 -9.662 1.00 75.12 79 ASN A O 1
ATOM 629 N N . THR A 1 80 ? 4.025 13.667 -9.344 1.00 77.62 80 THR A N 1
ATOM 630 C CA . THR A 1 80 ? 4.097 12.657 -10.412 1.00 77.62 80 THR A CA 1
ATOM 631 C C . THR A 1 80 ? 3.655 11.265 -9.965 1.00 77.62 80 THR A C 1
ATOM 633 O O . THR A 1 80 ? 3.477 10.386 -10.814 1.00 77.62 80 THR A O 1
ATOM 636 N N . PHE A 1 81 ? 3.493 11.050 -8.657 1.00 79.69 81 PHE A N 1
ATOM 637 C CA . PHE A 1 81 ? 3.050 9.778 -8.108 1.00 79.69 81 PHE A CA 1
ATOM 638 C C . PHE A 1 81 ? 1.533 9.742 -7.973 1.00 79.69 81 PHE A C 1
ATOM 640 O O . PHE A 1 81 ? 0.906 10.646 -7.434 1.00 79.69 81 PHE A O 1
ATOM 647 N N . ASP A 1 82 ? 0.959 8.644 -8.444 1.00 84.56 82 ASP A N 1
ATOM 648 C CA . ASP A 1 82 ? -0.442 8.316 -8.241 1.00 84.56 82 ASP A CA 1
ATOM 649 C C . ASP A 1 82 ? -0.563 7.516 -6.938 1.00 84.56 82 ASP A C 1
ATOM 651 O O . ASP A 1 82 ? -0.148 6.356 -6.870 1.00 84.56 82 ASP A O 1
ATOM 655 N N . GLU A 1 83 ? -1.093 8.151 -5.892 1.00 86.12 83 GLU A N 1
ATOM 656 C CA . GLU A 1 83 ? -1.238 7.552 -4.563 1.00 86.12 83 GLU A CA 1
ATOM 657 C C . GLU A 1 83 ? -2.031 6.238 -4.600 1.00 86.12 83 GLU A C 1
ATOM 659 O O . GLU A 1 83 ? -1.622 5.261 -3.971 1.00 86.12 83 GLU A O 1
ATOM 664 N N . GLN A 1 84 ? -3.096 6.148 -5.405 1.00 86.94 84 GLN A N 1
ATOM 665 C CA . GLN A 1 84 ? -3.887 4.918 -5.505 1.00 86.94 84 GLN A CA 1
ATOM 666 C C . GLN A 1 84 ? -3.061 3.760 -6.071 1.00 86.94 84 GLN A C 1
ATOM 668 O O . GLN A 1 84 ? -3.178 2.628 -5.591 1.00 86.94 84 GLN A O 1
ATOM 673 N N . LYS A 1 85 ? -2.181 4.034 -7.044 1.00 85.62 85 LYS A N 1
ATOM 674 C CA . LYS A 1 85 ? -1.249 3.029 -7.585 1.00 85.62 85 LYS A CA 1
ATOM 675 C C . LYS A 1 85 ? -0.206 2.589 -6.558 1.00 85.62 85 LYS A C 1
ATOM 677 O O . LYS A 1 85 ? 0.188 1.423 -6.546 1.00 85.62 85 LYS A O 1
ATOM 682 N N . LEU A 1 86 ? 0.252 3.487 -5.687 1.00 89.62 86 LEU A N 1
ATOM 683 C CA . LEU A 1 86 ? 1.176 3.110 -4.614 1.00 89.62 86 LEU A CA 1
ATOM 684 C C . LEU A 1 86 ? 0.483 2.191 -3.604 1.00 89.62 86 LEU A C 1
ATOM 686 O O . LEU A 1 86 ? 1.007 1.124 -3.270 1.00 89.62 86 LEU A O 1
ATOM 690 N N . ILE A 1 87 ? -0.722 2.569 -3.169 1.00 92.94 87 ILE A N 1
ATOM 691 C CA . ILE A 1 87 ? -1.495 1.807 -2.186 1.00 92.94 87 ILE A CA 1
ATOM 692 C C . ILE A 1 87 ? -1.913 0.441 -2.747 1.00 92.94 87 ILE A C 1
ATOM 694 O O . ILE A 1 87 ? -1.858 -0.552 -2.021 1.00 92.94 87 ILE A O 1
ATOM 698 N N . SER A 1 88 ? -2.249 0.333 -4.039 1.00 91.00 88 SER A N 1
ATOM 699 C CA . SER A 1 88 ? -2.581 -0.958 -4.666 1.00 91.00 88 SER A CA 1
ATOM 700 C C . SER A 1 88 ? -1.420 -1.957 -4.586 1.00 91.00 88 SER A C 1
ATOM 702 O O . SER A 1 88 ? -1.616 -3.142 -4.304 1.00 91.00 88 SER A O 1
ATOM 704 N N . VAL A 1 89 ? -0.183 -1.485 -4.748 1.00 89.56 89 VAL A N 1
ATOM 705 C CA . VAL A 1 89 ? 1.019 -2.319 -4.626 1.00 89.56 89 VAL A CA 1
ATOM 706 C C . VAL A 1 89 ? 1.270 -2.723 -3.174 1.00 89.56 89 VAL A C 1
ATOM 708 O O . VAL A 1 89 ? 1.630 -3.876 -2.915 1.00 89.56 89 VAL A O 1
ATOM 711 N N . VAL A 1 90 ? 1.026 -1.824 -2.217 1.00 93.88 90 VAL A N 1
ATOM 712 C CA . VAL A 1 90 ? 1.078 -2.152 -0.784 1.00 93.88 90 VAL A CA 1
ATOM 713 C C . VAL A 1 90 ? 0.030 -3.213 -0.432 1.00 93.88 90 VAL A C 1
ATOM 715 O O . VAL A 1 90 ? 0.367 -4.211 0.210 1.00 93.88 90 VAL A O 1
ATOM 718 N N . TYR A 1 91 ? -1.206 -3.062 -0.909 1.00 93.94 91 TYR A N 1
ATOM 719 C CA . TYR A 1 91 ? -2.280 -4.042 -0.741 1.00 93.94 91 TYR A CA 1
ATOM 720 C C . TYR A 1 91 ? -1.864 -5.422 -1.260 1.00 93.94 91 TYR A C 1
ATOM 722 O O . TYR A 1 91 ? -1.949 -6.417 -0.535 1.00 93.94 91 TYR A O 1
ATOM 730 N N . LEU A 1 92 ? -1.317 -5.486 -2.478 1.00 91.25 92 LEU A N 1
ATOM 731 C CA . LEU A 1 92 ? -0.827 -6.730 -3.075 1.00 91.25 92 LEU A CA 1
ATOM 732 C C . LEU A 1 92 ? 0.301 -7.369 -2.258 1.00 91.25 92 LEU A C 1
ATOM 734 O O . LEU A 1 92 ? 0.335 -8.595 -2.109 1.00 91.25 92 LEU A O 1
ATOM 738 N N . ALA A 1 93 ? 1.202 -6.561 -1.695 1.00 91.94 93 ALA A N 1
ATOM 739 C CA . ALA A 1 93 ? 2.253 -7.044 -0.807 1.00 91.94 93 ALA A CA 1
ATOM 740 C C . ALA A 1 93 ? 1.690 -7.629 0.500 1.00 91.94 93 ALA A C 1
ATOM 742 O O . ALA A 1 93 ? 2.224 -8.619 1.005 1.00 91.94 93 ALA A O 1
ATOM 743 N N . VAL A 1 94 ? 0.610 -7.056 1.036 1.00 94.06 94 VAL A N 1
ATOM 744 C CA . VAL A 1 94 ? -0.058 -7.537 2.252 1.00 94.06 94 VAL A CA 1
ATOM 745 C C . VAL A 1 94 ? -0.840 -8.822 1.974 1.00 94.06 94 VAL A C 1
ATOM 747 O O . VAL A 1 94 ? -0.572 -9.840 2.611 1.00 94.06 94 VAL A O 1
ATOM 750 N N . ILE A 1 95 ? -1.748 -8.860 0.996 1.00 90.56 95 ILE A N 1
ATOM 751 C CA . ILE A 1 95 ? -2.519 -10.088 0.704 1.00 90.56 95 ILE A CA 1
ATOM 752 C C . ILE A 1 95 ? -1.630 -11.214 0.155 1.00 90.56 95 ILE A C 1
ATOM 754 O O . ILE A 1 95 ? -1.913 -12.399 0.335 1.00 90.56 95 ILE A O 1
ATOM 758 N N . GLY A 1 96 ? -0.527 -10.859 -0.512 1.00 87.50 96 GLY A N 1
ATOM 759 C CA . GLY A 1 96 ? 0.480 -11.807 -0.976 1.00 87.50 96 GLY A CA 1
ATOM 760 C C . GLY A 1 96 ? 1.212 -12.490 0.177 1.00 87.50 96 GLY A C 1
ATOM 761 O O . GLY A 1 96 ? 1.505 -13.684 0.098 1.00 87.50 96 GLY A O 1
ATOM 762 N N . ALA A 1 97 ? 1.466 -11.746 1.254 1.00 89.50 97 ALA A N 1
ATOM 763 C CA . ALA A 1 97 ? 2.122 -12.233 2.458 1.00 89.50 97 ALA A CA 1
ATOM 764 C C . ALA A 1 97 ? 1.179 -12.971 3.419 1.00 89.50 97 ALA A C 1
ATOM 766 O O . ALA A 1 97 ? 1.619 -13.843 4.167 1.00 89.50 97 ALA A O 1
ATOM 767 N N . ASN A 1 98 ? -0.116 -12.648 3.385 1.00 90.94 98 ASN A N 1
ATOM 768 C CA . ASN A 1 98 ? -1.108 -13.110 4.350 1.00 90.94 98 ASN A CA 1
ATOM 769 C C . ASN A 1 98 ? -2.220 -13.898 3.651 1.00 90.94 98 ASN A C 1
ATOM 771 O O . ASN A 1 98 ? -3.292 -13.374 3.378 1.00 90.94 98 ASN A O 1
ATOM 775 N N . ARG A 1 99 ? -1.995 -15.192 3.389 1.00 81.69 99 ARG A N 1
ATOM 776 C CA . ARG A 1 99 ? -2.938 -16.034 2.617 1.00 81.69 99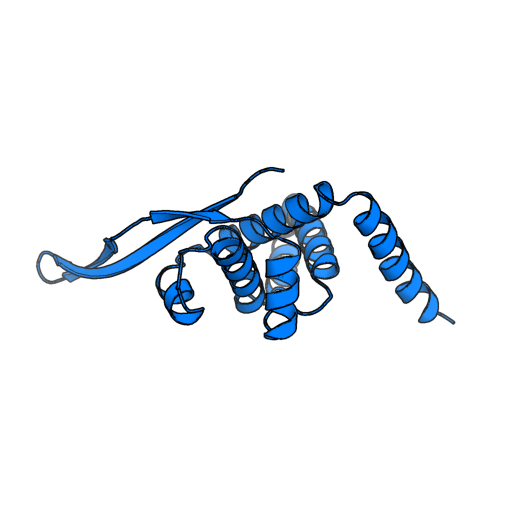 ARG A CA 1
ATOM 777 C C . ARG A 1 99 ? -4.337 -16.176 3.227 1.00 81.69 99 ARG A C 1
ATOM 779 O O . ARG A 1 99 ? -5.256 -16.553 2.511 1.00 81.69 99 ARG A O 1
ATOM 786 N N . GLN A 1 100 ? -4.469 -15.962 4.534 1.00 86.38 100 GLN A N 1
ATOM 787 C CA . GLN A 1 100 ? -5.744 -16.026 5.256 1.00 86.38 100 GLN A CA 1
ATOM 788 C C . GLN A 1 100 ? -6.449 -14.667 5.325 1.00 86.38 100 GLN A C 1
ATOM 790 O O . GLN A 1 100 ? -7.602 -14.607 5.739 1.00 86.38 100 GLN A O 1
ATOM 795 N N . LEU A 1 101 ? -5.766 -13.584 4.944 1.00 86.38 101 LEU A N 1
ATOM 796 C CA . LEU A 1 101 ? -6.352 -12.256 4.928 1.00 86.38 101 LEU A CA 1
ATOM 797 C C . LEU A 1 101 ? -7.232 -12.122 3.688 1.00 86.38 101 LEU A C 1
ATOM 799 O O . LEU A 1 101 ? -6.747 -12.222 2.562 1.00 86.38 101 LEU A O 1
ATOM 803 N N . SER A 1 102 ? -8.523 -11.909 3.908 1.00 83.38 102 SER A N 1
ATOM 804 C CA . SER A 1 102 ? -9.540 -11.868 2.858 1.00 83.38 102 SER A CA 1
ATOM 805 C C . SER A 1 102 ? -10.028 -10.457 2.543 1.00 83.38 102 SER A C 1
ATOM 807 O O . SER A 1 102 ? -11.113 -10.322 1.991 1.00 83.38 102 SER A O 1
ATOM 809 N N . TYR A 1 103 ? -9.261 -9.425 2.903 1.00 88.75 103 TYR A N 1
ATOM 810 C CA . TYR A 1 103 ? -9.676 -8.047 2.660 1.00 88.75 103 TYR A CA 1
ATOM 811 C C . TYR A 1 103 ? -9.802 -7.757 1.166 1.00 88.75 103 TYR A C 1
ATOM 813 O O . TYR A 1 103 ? -8.881 -8.039 0.385 1.00 88.75 103 TYR A O 1
ATOM 821 N N . SER A 1 104 ? -10.926 -7.158 0.780 1.00 91.56 104 SER A N 1
ATOM 822 C CA . SER A 1 104 ? -11.052 -6.475 -0.504 1.00 91.56 104 SER A CA 1
ATOM 823 C C . SER A 1 104 ? -10.118 -5.256 -0.545 1.00 91.56 104 SER A C 1
ATOM 825 O O . SER A 1 104 ? -9.558 -4.841 0.473 1.00 91.56 104 SER A O 1
ATOM 827 N N . PHE A 1 105 ? -9.904 -4.682 -1.731 1.00 91.06 105 PHE A N 1
ATOM 828 C CA . PHE A 1 105 ? -9.109 -3.457 -1.830 1.00 91.06 105 PHE A CA 1
ATOM 829 C C . PHE A 1 105 ? -9.788 -2.280 -1.109 1.00 91.06 105 PHE A C 1
ATOM 831 O O . PHE A 1 105 ? -9.110 -1.492 -0.459 1.00 91.06 105 PHE A O 1
ATOM 838 N N . GLU A 1 106 ? -11.119 -2.206 -1.157 1.00 92.44 106 GLU A N 1
ATOM 839 C CA . GLU A 1 106 ? -11.913 -1.190 -0.455 1.00 92.44 106 GLU A CA 1
ATOM 840 C C . GLU A 1 106 ? -11.784 -1.340 1.067 1.00 92.44 106 GLU A C 1
ATOM 842 O O . GLU A 1 106 ? -11.414 -0.387 1.746 1.00 92.44 106 GLU A O 1
ATOM 847 N N . GLU A 1 107 ? -11.946 -2.559 1.595 1.00 93.94 107 GLU A N 1
ATOM 848 C CA . GLU A 1 107 ? -11.773 -2.846 3.029 1.00 93.94 107 GLU A CA 1
ATOM 849 C C . GLU A 1 107 ? -10.342 -2.565 3.506 1.00 93.94 107 GLU A C 1
ATOM 851 O O . GLU A 1 107 ? -10.111 -2.207 4.661 1.00 93.94 107 GLU A O 1
ATOM 856 N N . PHE A 1 108 ? -9.354 -2.750 2.627 1.00 95.06 108 PHE A N 1
ATOM 857 C CA . PHE A 1 108 ? -7.977 -2.380 2.918 1.00 95.06 108 PHE A CA 1
ATOM 858 C C . PHE A 1 108 ? -7.812 -0.859 3.004 1.00 95.06 108 PHE A C 1
ATOM 860 O O . PHE A 1 108 ? -7.191 -0.390 3.954 1.00 95.06 108 PHE A O 1
ATOM 867 N N . LEU A 1 109 ? -8.371 -0.099 2.054 1.00 94.19 109 LEU A N 1
ATOM 868 C CA . LEU A 1 109 ? -8.302 1.367 2.032 1.00 94.19 109 LEU A CA 1
ATOM 869 C C . LEU A 1 109 ? -8.954 1.994 3.263 1.00 94.19 109 LEU A C 1
ATOM 871 O O . LEU A 1 109 ? -8.368 2.889 3.864 1.00 94.19 109 LEU A O 1
ATOM 875 N N . GLU A 1 110 ? -10.108 1.479 3.686 1.00 94.31 110 GLU A N 1
ATOM 876 C CA . GLU A 1 110 ? -10.796 1.937 4.900 1.00 94.31 110 GLU A CA 1
ATOM 877 C C . GLU A 1 110 ? -9.945 1.798 6.163 1.00 94.31 110 GLU A C 1
ATOM 879 O O . GLU A 1 110 ? -10.188 2.497 7.140 1.00 94.31 110 GLU A O 1
ATOM 884 N N . ARG A 1 111 ? -8.954 0.900 6.142 1.00 95.56 111 ARG A N 1
ATOM 885 C CA . ARG A 1 111 ? -8.074 0.614 7.278 1.00 95.56 111 ARG A CA 1
ATOM 886 C C . ARG A 1 111 ? -6.658 1.154 7.109 1.00 95.56 111 ARG A C 1
ATOM 888 O O . ARG A 1 111 ? -5.844 1.068 8.037 1.00 95.56 111 ARG A O 1
ATOM 895 N N . TYR A 1 112 ? -6.337 1.645 5.915 1.00 96.00 112 TYR A N 1
ATOM 896 C CA . TYR A 1 112 ? -5.020 2.129 5.535 1.00 96.00 112 TYR A CA 1
ATOM 897 C C . TYR A 1 112 ? -4.957 3.640 5.737 1.00 96.00 112 TYR A C 1
ATOM 899 O O . TYR A 1 112 ? -5.342 4.425 4.878 1.00 96.00 112 TYR A O 1
ATOM 907 N N . HIS A 1 113 ? -4.449 4.046 6.898 1.00 95.19 113 HIS A N 1
ATOM 908 C CA . HIS A 1 113 ? -4.389 5.453 7.307 1.00 95.19 113 HIS A CA 1
ATOM 909 C C . HIS A 1 113 ? -2.958 6.000 7.360 1.00 95.19 113 HIS A C 1
ATOM 911 O O . HIS A 1 113 ? -2.639 6.820 8.220 1.00 95.19 113 HIS A O 1
ATOM 917 N N . TYR A 1 114 ? -2.080 5.492 6.498 1.00 93.56 114 TYR A N 1
ATOM 918 C CA . TYR A 1 114 ? -0.733 6.033 6.340 1.00 93.56 114 TYR A CA 1
ATOM 919 C C . TYR A 1 114 ? -0.817 7.358 5.584 1.00 93.56 114 TYR A C 1
ATOM 921 O O . TYR A 1 114 ? -1.664 7.528 4.709 1.00 93.56 114 TYR A O 1
ATOM 929 N N . SER A 1 115 ? 0.078 8.287 5.899 1.00 92.44 115 SER A N 1
ATOM 930 C CA . SER A 1 115 ? 0.266 9.482 5.083 1.00 92.44 115 SER A CA 1
ATOM 931 C C . SER A 1 115 ? 0.855 9.127 3.714 1.00 92.44 115 SER A C 1
ATOM 933 O O . SER A 1 115 ? 1.459 8.065 3.512 1.00 92.44 115 SER A O 1
ATOM 935 N N . PHE A 1 116 ? 0.725 10.050 2.764 1.00 88.75 116 PHE A N 1
ATOM 936 C CA . PHE A 1 116 ? 1.295 9.893 1.430 1.00 88.75 116 PHE A CA 1
ATOM 937 C C . PHE A 1 116 ? 2.817 9.668 1.464 1.00 88.75 116 PHE A C 1
ATOM 939 O O . PHE A 1 116 ? 3.339 8.800 0.764 1.00 88.75 116 PHE A O 1
ATOM 946 N N . GLU A 1 117 ? 3.536 10.391 2.329 1.00 86.38 117 GLU A N 1
ATOM 947 C CA . GLU A 1 117 ? 4.984 10.227 2.495 1.00 86.38 117 GLU A CA 1
ATOM 948 C C . GLU A 1 117 ? 5.342 8.818 2.987 1.00 86.38 117 GLU A C 1
ATOM 950 O O . GLU A 1 117 ? 6.184 8.141 2.389 1.00 86.38 117 GLU A O 1
ATOM 955 N N . GLU A 1 118 ? 4.668 8.335 4.035 1.00 91.12 118 GLU A N 1
ATOM 956 C CA . GLU A 1 118 ? 4.897 6.984 4.555 1.00 91.12 118 GLU A CA 1
ATOM 957 C C . GLU A 1 118 ? 4.548 5.916 3.507 1.00 91.12 118 GLU A C 1
ATOM 959 O O . GLU A 1 118 ? 5.223 4.887 3.412 1.00 91.12 118 GLU A O 1
ATOM 964 N N . THR A 1 119 ? 3.535 6.176 2.677 1.00 92.56 119 THR A N 1
ATOM 965 C CA . THR A 1 119 ? 3.137 5.309 1.561 1.00 92.56 119 THR A CA 1
ATOM 966 C C . THR A 1 119 ? 4.242 5.212 0.508 1.00 92.56 119 THR A C 1
ATOM 968 O O . THR A 1 119 ? 4.613 4.100 0.118 1.00 92.56 119 THR A O 1
ATOM 971 N N . ILE A 1 120 ? 4.832 6.341 0.091 1.00 87.94 120 ILE A N 1
ATOM 972 C CA . ILE A 1 120 ? 5.977 6.368 -0.837 1.00 87.94 120 ILE A CA 1
ATOM 973 C C . ILE A 1 120 ? 7.152 5.582 -0.252 1.00 87.94 120 ILE A C 1
ATOM 975 O O . ILE A 1 120 ? 7.729 4.728 -0.933 1.00 87.94 120 ILE A O 1
ATOM 979 N N . GLN A 1 121 ? 7.498 5.832 1.014 1.00 88.38 121 GLN A N 1
ATOM 980 C CA . GLN A 1 121 ? 8.613 5.153 1.676 1.00 88.38 121 GLN A CA 1
ATOM 981 C C . GLN A 1 121 ? 8.384 3.638 1.765 1.00 88.38 121 GLN A C 1
ATOM 983 O O . GLN A 1 121 ? 9.282 2.840 1.472 1.00 88.38 121 GLN A O 1
ATOM 988 N N . LEU A 1 122 ? 7.181 3.209 2.151 1.00 92.19 122 LEU A N 1
ATOM 989 C CA . LEU A 1 122 ? 6.816 1.798 2.230 1.00 92.19 122 LEU A CA 1
ATOM 990 C C . LEU A 1 122 ? 6.889 1.126 0.855 1.00 92.19 122 LEU A C 1
ATOM 992 O O . LEU A 1 122 ? 7.496 0.060 0.718 1.00 92.19 122 LEU A O 1
ATOM 996 N N . TYR A 1 123 ? 6.322 1.764 -0.167 1.00 89.44 123 TYR A N 1
ATOM 997 C CA . TYR A 1 123 ? 6.369 1.298 -1.548 1.00 89.44 123 TYR A CA 1
ATOM 998 C C . TYR A 1 123 ? 7.813 1.141 -2.050 1.00 89.44 123 TYR A C 1
ATOM 1000 O O . TYR A 1 123 ? 8.188 0.078 -2.553 1.00 89.44 123 TYR A O 1
ATOM 1008 N N . ALA A 1 124 ? 8.659 2.154 -1.843 1.00 86.12 124 ALA A N 1
ATOM 1009 C CA . ALA A 1 124 ? 10.067 2.126 -2.235 1.00 86.12 124 ALA A CA 1
ATOM 1010 C C . ALA A 1 124 ? 10.800 0.936 -1.603 1.00 86.12 124 ALA A C 1
ATOM 1012 O O . ALA A 1 124 ? 11.489 0.167 -2.280 1.00 86.12 124 ALA A O 1
ATOM 1013 N N . ASN A 1 125 ? 10.586 0.737 -0.303 1.00 88.88 125 ASN A N 1
ATOM 1014 C CA . ASN A 1 125 ? 11.155 -0.369 0.450 1.00 88.88 125 ASN A CA 1
ATOM 1015 C C . ASN A 1 125 ? 10.681 -1.739 -0.062 1.00 88.88 125 ASN A C 1
ATOM 1017 O O . ASN A 1 125 ? 11.479 -2.679 -0.143 1.00 88.88 125 ASN A O 1
ATOM 1021 N N . LEU A 1 126 ? 9.402 -1.873 -0.428 1.00 88.81 126 LEU A N 1
ATOM 1022 C CA . LEU A 1 126 ? 8.858 -3.093 -1.031 1.00 88.81 126 LEU A CA 1
ATOM 1023 C C . LEU A 1 126 ? 9.536 -3.410 -2.369 1.00 88.81 126 LEU A C 1
ATOM 1025 O O . LEU A 1 126 ? 9.948 -4.555 -2.586 1.00 88.81 126 LEU A O 1
ATOM 1029 N N . LEU A 1 127 ? 9.724 -2.407 -3.229 1.00 84.06 127 LEU A N 1
ATOM 1030 C CA . LEU A 1 127 ? 10.417 -2.578 -4.505 1.00 84.06 127 LEU A CA 1
ATOM 1031 C C . LEU A 1 127 ? 11.889 -2.946 -4.315 1.00 84.06 127 LEU A C 1
ATOM 1033 O O . LEU A 1 127 ? 12.350 -3.937 -4.877 1.00 84.06 127 LEU A O 1
ATOM 1037 N N . VAL A 1 128 ? 12.635 -2.216 -3.483 1.00 82.81 128 VAL A N 1
ATOM 1038 C CA . VAL A 1 128 ? 14.054 -2.518 -3.212 1.00 82.81 128 VAL A CA 1
ATOM 1039 C C . VAL A 1 128 ? 14.228 -3.958 -2.715 1.00 82.81 128 VAL A C 1
ATOM 1041 O O . VAL A 1 128 ? 15.142 -4.670 -3.148 1.00 82.81 128 VAL A O 1
ATOM 1044 N N . ASN A 1 129 ? 13.327 -4.429 -1.853 1.00 81.94 129 ASN A N 1
ATOM 1045 C CA . ASN A 1 129 ? 13.328 -5.804 -1.359 1.00 81.94 129 ASN A CA 1
ATOM 1046 C C . ASN A 1 129 ? 13.060 -6.843 -2.457 1.00 81.94 129 ASN A C 1
ATOM 1048 O O . ASN A 1 129 ? 13.733 -7.874 -2.498 1.00 81.94 129 ASN A O 1
ATOM 1052 N N . MET A 1 130 ? 12.108 -6.585 -3.354 1.00 78.31 130 MET A N 1
ATOM 1053 C CA . MET A 1 130 ? 11.810 -7.454 -4.500 1.00 78.31 130 MET A CA 1
ATOM 1054 C C . MET A 1 130 ? 13.027 -7.597 -5.427 1.00 78.31 130 MET A C 1
ATOM 1056 O O . MET A 1 130 ? 13.400 -8.695 -5.845 1.00 78.31 130 MET A O 1
ATOM 1060 N N . ILE A 1 131 ? 13.693 -6.478 -5.688 1.00 73.19 131 ILE A N 1
ATOM 1061 C CA . ILE A 1 131 ? 14.806 -6.360 -6.631 1.00 73.19 131 ILE A CA 1
ATOM 1062 C C . ILE A 1 131 ? 16.071 -7.015 -6.091 1.00 73.19 131 ILE A C 1
ATOM 1064 O O . ILE A 1 131 ? 16.728 -7.795 -6.778 1.00 73.19 131 ILE A O 1
ATOM 1068 N N . SER A 1 132 ? 16.394 -6.734 -4.830 1.00 71.75 132 SER A N 1
ATOM 1069 C CA . SER A 1 132 ? 17.528 -7.358 -4.143 1.00 71.75 132 SER A CA 1
ATOM 1070 C C . SER A 1 132 ? 17.362 -8.873 -3.990 1.00 71.75 132 SER A C 1
ATOM 1072 O O . SER A 1 132 ? 18.356 -9.590 -3.897 1.00 71.75 132 SER A O 1
ATOM 1074 N N . SER A 1 133 ? 16.123 -9.373 -4.022 1.00 66.50 133 SER A N 1
ATOM 1075 C CA . SER A 1 133 ? 15.824 -10.808 -3.990 1.00 66.50 133 SER A CA 1
ATOM 1076 C C . SER A 1 133 ? 15.964 -11.494 -5.361 1.00 66.50 133 SER A C 1
ATOM 1078 O O . SER A 1 133 ? 16.000 -12.721 -5.413 1.00 66.50 133 SER A O 1
ATOM 1080 N N . SER A 1 134 ? 16.096 -10.738 -6.463 1.00 58.69 134 SER A N 1
ATOM 1081 C CA . SER A 1 134 ? 16.242 -11.250 -7.840 1.00 58.69 134 SER A CA 1
ATOM 1082 C C . SER A 1 134 ? 17.352 -10.526 -8.645 1.00 58.69 134 SER A C 1
ATOM 1084 O O . SER A 1 134 ? 17.090 -9.894 -9.674 1.00 58.69 134 SER A O 1
ATOM 1086 N N . PRO A 1 135 ? 18.641 -10.661 -8.258 1.00 54.19 135 PRO A N 1
ATOM 1087 C CA . PRO A 1 135 ? 19.753 -9.913 -8.869 1.00 54.19 135 PRO A CA 1
ATOM 1088 C C . PRO A 1 135 ? 19.844 -10.045 -10.401 1.00 54.19 135 PRO A C 1
ATOM 1090 O O . PRO A 1 135 ? 20.212 -9.102 -11.099 1.00 54.19 135 PRO A O 1
ATOM 1093 N N . ASN A 1 136 ? 19.475 -11.214 -10.936 1.00 57.41 136 ASN A N 1
ATOM 1094 C CA . ASN A 1 136 ? 19.570 -11.534 -12.362 1.00 57.41 136 ASN A CA 1
ATOM 1095 C C . ASN A 1 136 ? 18.438 -10.936 -13.216 1.00 57.41 136 ASN A C 1
ATOM 1097 O O . ASN A 1 136 ? 18.610 -10.791 -14.429 1.00 57.41 136 ASN A O 1
ATOM 1101 N N . GLU A 1 137 ? 17.287 -10.606 -12.625 1.00 57.66 137 GLU A N 1
ATOM 1102 C CA . GLU A 1 137 ? 16.191 -9.929 -13.333 1.00 57.66 137 GLU A CA 1
ATOM 1103 C C . GLU A 1 137 ? 16.417 -8.416 -13.360 1.00 57.66 137 GLU A C 1
ATOM 1105 O O . GLU A 1 137 ? 16.254 -7.798 -14.413 1.00 57.66 137 GLU A O 1
ATOM 1110 N N . PHE A 1 138 ? 16.971 -7.852 -12.280 1.00 55.06 138 PHE A N 1
ATOM 1111 C CA . PHE A 1 138 ? 17.401 -6.452 -12.210 1.00 55.06 138 PHE A CA 1
ATOM 1112 C C . PHE A 1 138 ? 18.317 -6.038 -13.369 1.00 55.06 138 PHE A C 1
ATOM 1114 O O . PHE A 1 138 ? 18.042 -5.066 -14.073 1.00 55.06 138 PHE A O 1
ATOM 1121 N N . SER A 1 139 ? 19.391 -6.794 -13.628 1.00 55.75 139 SER A N 1
ATOM 1122 C CA . SER A 1 139 ? 20.327 -6.477 -14.717 1.00 55.75 139 SER A CA 1
ATOM 1123 C C . SER A 1 139 ? 19.673 -6.573 -16.105 1.00 55.75 139 SER A C 1
ATOM 1125 O O . SER A 1 139 ? 20.019 -5.816 -17.020 1.00 55.75 139 SER A O 1
ATOM 1127 N N . LYS A 1 140 ? 18.706 -7.483 -16.282 1.00 62.34 140 LYS A N 1
ATOM 1128 C CA . LYS A 1 140 ? 17.975 -7.661 -17.548 1.00 62.34 140 LYS A CA 1
ATOM 1129 C C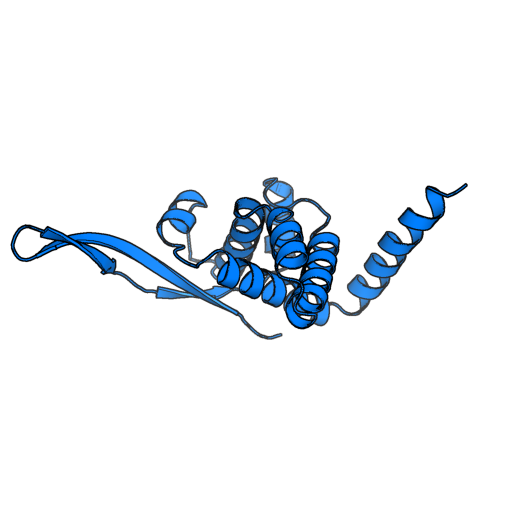 . LYS A 1 140 ? 16.975 -6.536 -17.797 1.00 62.34 140 LYS A C 1
ATOM 1131 O O . LYS A 1 140 ? 16.821 -6.104 -18.937 1.00 62.34 140 LYS A O 1
ATOM 1136 N N . GLU A 1 141 ? 16.305 -6.051 -16.762 1.00 59.62 141 GLU A N 1
ATOM 1137 C CA . GLU A 1 141 ? 15.354 -4.946 -16.881 1.00 59.62 141 GLU A CA 1
ATOM 1138 C C . GLU A 1 141 ? 16.053 -3.592 -17.031 1.00 59.62 141 GLU A C 1
ATOM 1140 O O . GLU A 1 141 ? 15.713 -2.828 -17.938 1.00 59.62 141 GLU A O 1
ATOM 1145 N N . LEU A 1 142 ? 17.135 -3.351 -16.279 1.00 56.25 142 LEU A N 1
ATOM 1146 C CA . LEU A 1 142 ? 17.978 -2.159 -16.428 1.00 56.25 142 LEU A CA 1
ATOM 1147 C C . LEU A 1 142 ? 18.530 -2.022 -17.857 1.00 56.25 142 LEU A C 1
ATOM 1149 O O . LEU A 1 142 ? 18.503 -0.941 -18.454 1.00 56.25 142 LEU A O 1
ATOM 1153 N N . THR A 1 143 ? 18.987 -3.131 -18.449 1.00 57.69 143 THR A N 1
ATOM 1154 C CA . THR A 1 143 ? 19.462 -3.145 -19.842 1.00 57.69 143 THR A CA 1
ATOM 1155 C C . THR A 1 143 ? 18.335 -2.972 -20.864 1.00 57.69 143 THR A C 1
ATOM 1157 O O . THR A 1 143 ? 18.581 -2.436 -21.945 1.00 57.69 143 THR A O 1
ATOM 1160 N N . LYS A 1 144 ? 17.093 -3.372 -20.562 1.00 63.78 144 LYS A N 1
ATOM 1161 C CA . LYS A 1 144 ? 15.927 -3.121 -21.430 1.00 63.78 144 LYS A CA 1
ATOM 1162 C C . LYS A 1 144 ? 15.488 -1.653 -21.395 1.00 63.78 144 LYS A C 1
ATOM 1164 O O . LYS A 1 144 ? 15.274 -1.072 -22.461 1.00 63.78 144 LYS A O 1
ATOM 1169 N N . ALA A 1 145 ? 15.407 -1.045 -20.212 1.00 55.06 145 ALA A N 1
ATOM 1170 C CA . ALA A 1 145 ? 15.008 0.354 -20.041 1.00 55.06 145 ALA A CA 1
ATOM 1171 C C . ALA A 1 145 ? 16.006 1.319 -20.710 1.00 55.06 145 ALA A C 1
ATOM 1173 O O . ALA A 1 145 ? 15.624 2.191 -21.493 1.00 55.06 145 ALA A O 1
ATOM 1174 N N . THR A 1 146 ? 17.308 1.085 -20.520 1.00 54.12 146 THR A N 1
ATOM 1175 C CA . THR A 1 146 ? 18.380 1.884 -21.149 1.00 54.12 146 THR A CA 1
ATOM 1176 C C . THR A 1 146 ? 18.509 1.671 -22.663 1.00 54.12 146 THR A C 1
ATOM 1178 O O . THR A 1 146 ? 18.975 2.559 -23.377 1.00 54.12 146 THR A O 1
ATOM 1181 N N . LYS A 1 147 ? 18.063 0.530 -23.207 1.00 52.09 147 LYS A N 1
ATOM 1182 C CA . LYS A 1 147 ? 18.013 0.307 -24.666 1.00 52.09 147 LYS A CA 1
ATOM 1183 C C . LYS A 1 147 ? 16.823 0.999 -25.339 1.00 52.09 147 LYS A C 1
ATOM 1185 O O . LYS A 1 147 ? 16.966 1.431 -26.484 1.00 52.09 147 LYS A O 1
ATOM 1190 N N . LYS A 1 148 ? 15.676 1.147 -24.660 1.00 49.81 148 LYS A N 1
ATOM 1191 C CA . LYS A 1 148 ? 14.508 1.875 -25.203 1.00 49.81 148 LYS A CA 1
ATOM 1192 C C . LYS A 1 148 ? 14.811 3.359 -25.447 1.00 49.81 148 LYS A C 1
ATOM 1194 O O . LYS A 1 148 ? 14.419 3.877 -26.492 1.00 49.81 148 LYS A O 1
ATOM 1199 N N . SER A 1 149 ? 15.573 4.021 -24.571 1.00 47.75 149 SER A N 1
ATOM 1200 C CA . SER A 1 149 ? 15.948 5.437 -24.752 1.00 47.75 149 SER A CA 1
ATOM 1201 C C . SER A 1 149 ? 16.858 5.674 -25.967 1.00 47.75 149 SER A C 1
ATOM 1203 O O . SER A 1 149 ? 16.779 6.719 -26.611 1.00 47.75 149 SER A O 1
ATOM 1205 N N . LYS A 1 150 ? 17.664 4.678 -26.361 1.00 45.28 150 LYS A N 1
ATOM 1206 C CA . LYS A 1 150 ? 18.553 4.760 -27.533 1.00 45.28 150 LYS A CA 1
ATOM 1207 C C . LYS A 1 150 ? 17.824 4.652 -28.876 1.00 45.28 150 LYS A C 1
ATOM 1209 O O . LYS A 1 150 ? 18.347 5.118 -29.883 1.00 45.28 150 LYS A O 1
ATOM 1214 N N . LYS A 1 151 ? 16.626 4.054 -28.912 1.00 45.69 151 LYS A N 1
ATOM 1215 C CA . LYS A 1 151 ? 15.869 3.839 -30.160 1.00 45.69 151 LYS A CA 1
ATOM 1216 C C . LYS A 1 151 ? 15.037 5.056 -30.586 1.00 45.69 151 LYS A C 1
ATOM 1218 O O . LYS A 1 151 ? 14.655 5.132 -31.742 1.00 45.69 151 LYS A O 1
ATOM 1223 N N . LYS A 1 152 ? 14.800 6.016 -29.682 1.00 44.81 152 LYS A N 1
ATOM 1224 C CA . LYS A 1 152 ? 14.044 7.257 -29.952 1.00 44.81 152 LYS A CA 1
ATOM 1225 C C . LYS A 1 152 ? 14.931 8.439 -30.394 1.00 44.81 152 LYS A C 1
ATOM 1227 O O . LYS A 1 152 ? 14.445 9.555 -30.505 1.00 44.81 152 LYS A O 1
ATOM 1232 N N . ARG A 1 153 ? 16.233 8.196 -30.606 1.00 43.50 153 ARG A N 1
ATOM 1233 C CA . ARG A 1 153 ? 17.259 9.187 -30.990 1.00 43.50 153 ARG A CA 1
ATOM 1234 C C . ARG A 1 153 ? 17.914 8.891 -32.353 1.00 43.50 153 ARG A C 1
ATOM 1236 O O . ARG A 1 153 ? 19.053 9.288 -32.584 1.00 43.50 153 ARG A O 1
ATOM 1243 N N . ARG A 1 154 ? 17.223 8.163 -33.230 1.00 36.56 154 ARG A N 1
ATOM 1244 C CA . ARG A 1 154 ? 17.641 7.915 -34.614 1.00 36.56 154 ARG A CA 1
ATOM 1245 C C . ARG A 1 154 ? 16.546 8.326 -35.573 1.00 36.56 154 ARG A C 1
ATOM 1247 O O . ARG A 1 154 ? 15.378 8.048 -35.228 1.00 36.56 154 ARG A O 1
#

pLDDT: mean 79.52, std 14.07, range [36.56, 96.5]

Foldseek 3Di:
DDWDKAKFWAWDWDQDPNDTDIDTHPIDIFTFADDPVLVVVCVVVVLDDPPLVVLLVLLVVLVVCVVVVPPVVNVVSLVVDDLSSLLSNRVSRRCVRPVPDPDDSVNRVNGHPDDSVVSSVRSSVNVVVVCVVPVPVVVVVVVVVVVVVVVVPD

Sequence (154 aa):
MRVQKVELKELEFVEVNGEFEQQFTNQKTYPAFLTNAAIKRGHDMGMIESSLWEDLLKIKGLETVVNGADEEAALQAMNTFDEQKLISVVYLAVIGANRQLSYSFEEFLERYHYSFEETIQLYANLLVNMISSSPNEFSKELTKATKKSKKKRR

Organism: NCBI:txid1220589